Protein AF-A0A0A1VYQ6-F1 (afdb_monomer_lite)

pLDDT: mean 88.91, std 10.29, range [53.0, 97.38]

Organism: NCBI:txid449439

Secondary structure (DSSP, 8-state):
-TTSTT--EE--GGGTT-EEEE-STTEEEEEEE--SSPPB-TTSSB-GGG---EEEEEEEETT-

Structure (mmCIF, N/CA/C/O backbone):
data_AF-A0A0A1VYQ6-F1
#
_entry.id   AF-A0A0A1VYQ6-F1
#
loop_
_atom_site.group_PDB
_atom_site.id
_atom_site.type_symbol
_atom_site.label_atom_id
_atom_site.label_alt_id
_atom_site.label_comp_id
_atom_site.label_asym_id
_atom_site.label_entity_id
_atom_site.label_seq_id
_atom_site.pdbx_PDB_ins_code
_atom_site.Cartn_x
_atom_site.Cartn_y
_atom_site.Cartn_z
_atom_site.occupancy
_atom_site.B_iso_or_equiv
_atom_site.auth_seq_id
_atom_site.auth_comp_id
_atom_site.auth_asym_id
_atom_site.auth_atom_id
_atom_site.pdbx_PDB_model_num
ATOM 1 N N . MET A 1 1 ? 2.941 -3.011 12.963 1.00 57.91 1 MET A N 1
ATOM 2 C CA . MET A 1 1 ? 3.251 -3.773 11.733 1.00 57.91 1 MET A CA 1
ATOM 3 C C . MET A 1 1 ? 4.630 -3.498 11.128 1.00 57.91 1 MET A C 1
ATOM 5 O O . MET A 1 1 ? 4.971 -4.196 10.190 1.00 57.91 1 MET A O 1
ATOM 9 N N . ARG A 1 2 ? 5.496 -2.626 11.688 1.00 53.00 2 ARG A N 1
ATOM 10 C CA . ARG A 1 2 ? 6.929 -2.597 11.291 1.00 53.00 2 ARG A CA 1
ATOM 11 C C . ARG A 1 2 ? 7.658 -3.939 11.489 1.00 53.00 2 ARG A C 1
ATOM 13 O O . ARG A 1 2 ? 8.741 -4.122 10.958 1.00 53.00 2 ARG A O 1
ATOM 20 N N . SER A 1 3 ? 7.063 -4.849 12.257 1.00 62.06 3 SER A N 1
ATOM 21 C CA . SER A 1 3 ? 7.519 -6.219 12.484 1.00 62.06 3 SER A CA 1
ATOM 22 C C . SER A 1 3 ? 6.930 -7.248 11.513 1.00 62.06 3 SER A C 1
ATOM 24 O O . SER A 1 3 ? 7.190 -8.435 11.687 1.00 62.06 3 SER A O 1
ATOM 26 N N . LEU A 1 4 ? 6.097 -6.844 10.543 1.00 68.56 4 LEU A N 1
ATOM 27 C CA . LEU A 1 4 ? 5.612 -7.788 9.541 1.00 68.56 4 LEU A CA 1
ATOM 28 C C . LEU A 1 4 ? 6.773 -8.220 8.632 1.00 68.56 4 LEU A C 1
ATOM 30 O O . LEU A 1 4 ? 7.597 -7.376 8.258 1.00 68.56 4 LEU A O 1
ATOM 34 N N . PRO A 1 5 ? 6.834 -9.509 8.255 1.00 75.56 5 PRO A N 1
ATOM 35 C CA . PRO A 1 5 ? 7.773 -9.966 7.240 1.00 75.56 5 PRO A CA 1
ATOM 36 C C . PRO A 1 5 ? 7.544 -9.196 5.932 1.00 75.56 5 PRO A C 1
ATOM 38 O O . PRO A 1 5 ? 6.443 -8.714 5.676 1.00 75.56 5 PRO A O 1
ATOM 41 N N . GLY A 1 6 ? 8.594 -9.044 5.125 1.00 83.19 6 GLY A N 1
ATOM 42 C CA . GLY A 1 6 ? 8.519 -8.314 3.853 1.00 83.19 6 GLY A CA 1
ATOM 43 C C . GLY A 1 6 ? 8.562 -6.786 3.979 1.00 83.19 6 GLY A C 1
ATOM 44 O O . GLY A 1 6 ? 8.153 -6.093 3.060 1.00 83.19 6 GLY A O 1
ATOM 45 N N . ARG A 1 7 ? 9.026 -6.225 5.108 1.00 87.00 7 ARG A N 1
ATOM 46 C CA . ARG A 1 7 ? 9.289 -4.774 5.260 1.00 87.00 7 ARG A CA 1
ATOM 47 C C . ARG A 1 7 ? 8.104 -3.885 4.842 1.00 87.00 7 ARG A C 1
ATOM 49 O O . ARG A 1 7 ? 8.294 -2.857 4.198 1.00 87.00 7 ARG A O 1
ATOM 56 N N . CYS A 1 8 ? 6.888 -4.261 5.242 1.00 90.56 8 CYS A N 1
ATOM 57 C CA . CYS A 1 8 ? 5.670 -3.530 4.891 1.00 90.56 8 CYS A CA 1
ATOM 58 C C . CYS A 1 8 ? 5.700 -2.069 5.384 1.00 90.56 8 CYS A C 1
ATOM 60 O O . CYS A 1 8 ? 5.872 -1.820 6.584 1.00 90.56 8 CYS A O 1
ATOM 62 N N . HIS A 1 9 ? 5.515 -1.105 4.480 1.00 89.75 9 HIS A N 1
A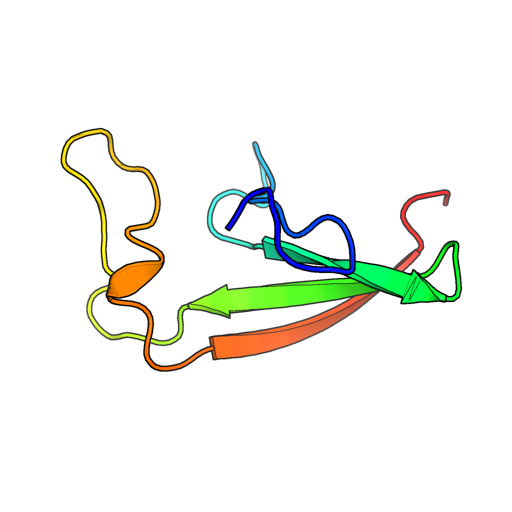TOM 63 C CA . HIS A 1 9 ? 5.479 0.327 4.800 1.00 89.75 9 HIS A CA 1
ATOM 64 C C . HIS A 1 9 ? 4.576 1.116 3.845 1.00 89.75 9 HIS A C 1
ATOM 66 O O . HIS A 1 9 ? 4.366 0.720 2.702 1.00 89.75 9 HIS A O 1
ATOM 72 N N . GLU A 1 10 ? 4.048 2.240 4.331 1.00 91.19 10 GLU A N 1
ATOM 73 C CA . GLU A 1 10 ? 3.291 3.197 3.518 1.00 91.19 10 GLU A CA 1
ATOM 74 C C . GLU A 1 10 ? 4.248 3.978 2.606 1.00 91.19 10 GLU 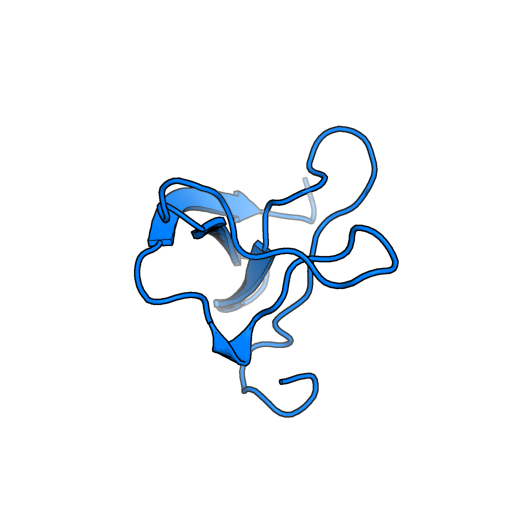A C 1
ATOM 76 O O . GLU A 1 10 ? 5.333 4.386 3.034 1.00 91.19 10 GLU A O 1
ATOM 81 N N . LEU A 1 11 ? 3.850 4.165 1.350 1.00 90.94 11 LEU A N 1
ATOM 82 C CA . LEU A 1 11 ? 4.547 5.003 0.386 1.00 90.94 11 LEU A CA 1
ATOM 83 C C . LEU A 1 11 ? 4.198 6.479 0.614 1.00 90.94 11 LEU A C 1
ATOM 85 O O . LEU A 1 11 ? 3.173 6.822 1.197 1.00 90.94 11 LEU A O 1
ATOM 89 N N . LEU A 1 12 ? 5.078 7.370 0.166 1.00 89.00 12 LEU A N 1
ATOM 90 C CA . LEU A 1 12 ? 4.953 8.813 0.375 1.00 89.00 12 LEU A CA 1
ATOM 91 C C . LEU A 1 12 ? 4.690 9.541 -0.955 1.00 89.00 12 LEU A C 1
ATOM 93 O O . LEU A 1 12 ? 4.763 8.951 -2.031 1.00 89.00 12 LEU A O 1
ATOM 97 N N . HIS A 1 13 ? 4.453 10.853 -0.878 1.00 88.31 13 HIS A N 1
ATOM 98 C CA . HIS A 1 13 ? 4.321 11.748 -2.036 1.00 88.31 13 HIS A CA 1
ATOM 99 C C . HIS A 1 13 ? 3.176 11.330 -2.978 1.00 88.31 13 HIS A C 1
ATOM 101 O O . HIS A 1 13 ? 2.035 11.202 -2.542 1.00 88.31 13 HIS A O 1
ATOM 107 N N . ASN A 1 14 ? 3.462 11.120 -4.265 1.00 89.06 14 ASN A N 1
ATOM 108 C CA . ASN A 1 14 ? 2.484 10.759 -5.294 1.00 89.06 14 ASN A CA 1
ATOM 109 C C . ASN A 1 14 ? 1.856 9.369 -5.100 1.00 89.06 14 ASN A C 1
ATOM 111 O O . ASN A 1 14 ? 0.871 9.063 -5.764 1.00 89.06 14 ASN A O 1
ATOM 115 N N . ARG A 1 15 ? 2.408 8.543 -4.205 1.00 88.50 15 ARG A N 1
ATOM 116 C CA . ARG A 1 15 ? 1.868 7.228 -3.833 1.00 88.50 15 ARG A CA 1
ATOM 117 C C . ARG A 1 15 ? 1.354 7.191 -2.384 1.00 88.50 15 ARG A C 1
ATOM 119 O O . ARG A 1 15 ? 1.194 6.114 -1.816 1.00 88.50 15 ARG A O 1
ATOM 126 N N . ALA A 1 16 ? 1.105 8.350 -1.763 1.00 89.50 16 ALA A N 1
ATOM 127 C CA . ALA A 1 16 ? 0.562 8.421 -0.406 1.00 89.50 16 ALA A CA 1
ATOM 128 C C . ALA A 1 16 ? -0.767 7.655 -0.284 1.00 89.50 16 ALA A C 1
ATOM 130 O O . ALA A 1 16 ? -1.680 7.840 -1.086 1.00 89.50 16 ALA A O 1
ATOM 131 N N . GLY A 1 17 ? -0.878 6.809 0.742 1.00 89.94 17 GLY A N 1
ATOM 132 C CA . GLY A 1 17 ? -2.016 5.910 0.943 1.00 89.94 17 GLY A CA 1
ATOM 133 C C . GLY A 1 17 ? -1.843 4.506 0.352 1.00 89.94 17 GLY A C 1
ATOM 134 O O . GLY A 1 17 ? -2.609 3.611 0.710 1.00 89.94 17 GLY A O 1
ATOM 135 N N . GLN A 1 18 ? -0.818 4.286 -0.474 1.00 94.19 18 GLN A N 1
ATOM 136 C CA . GLN A 1 18 ? -0.411 2.953 -0.911 1.00 94.19 18 GLN A CA 1
ATOM 137 C C . GLN A 1 18 ? 0.602 2.354 0.061 1.00 94.19 18 GLN A C 1
ATOM 139 O O . GLN A 1 18 ? 1.347 3.059 0.741 1.00 94.19 18 GLN A O 1
ATOM 144 N N . LEU A 1 19 ? 0.651 1.031 0.107 1.00 93.06 19 LEU A N 1
ATOM 145 C CA . LEU A 1 19 ? 1.576 0.244 0.896 1.00 93.06 19 LEU A CA 1
ATOM 146 C C . LEU A 1 19 ? 2.430 -0.618 -0.029 1.00 93.06 19 LEU A C 1
ATOM 148 O O . LEU A 1 19 ? 1.948 -1.149 -1.028 1.00 93.06 19 LEU A O 1
ATOM 152 N N . SER A 1 20 ? 3.698 -0.765 0.340 1.00 93.00 20 SER A N 1
ATOM 153 C CA . SER A 1 20 ? 4.669 -1.631 -0.319 1.00 93.00 20 SER A CA 1
ATOM 154 C C . SER A 1 20 ? 5.048 -2.774 0.609 1.00 93.00 20 SER A C 1
ATOM 156 O O . SER A 1 20 ? 5.369 -2.544 1.776 1.00 93.00 20 SER A O 1
ATOM 158 N N . LEU A 1 21 ? 5.097 -3.985 0.061 1.00 92.81 21 LEU A N 1
ATOM 159 C CA . LEU A 1 21 ? 5.580 -5.196 0.719 1.00 92.81 21 LEU A CA 1
ATOM 160 C C . LEU A 1 21 ? 6.605 -5.889 -0.186 1.00 92.81 21 LEU A C 1
ATOM 162 O O . LEU A 1 21 ? 6.323 -6.141 -1.354 1.00 92.81 21 LEU A O 1
ATOM 166 N N . ASP A 1 22 ? 7.778 -6.205 0.346 1.00 92.56 22 ASP A N 1
ATOM 167 C CA . ASP A 1 22 ? 8.829 -6.924 -0.370 1.00 92.56 22 ASP A CA 1
ATOM 168 C C . ASP A 1 22 ? 8.377 -8.355 -0.708 1.00 92.56 22 ASP A C 1
ATOM 170 O O . ASP A 1 22 ? 7.854 -9.078 0.147 1.00 92.56 22 ASP A O 1
ATOM 174 N N . LEU A 1 23 ? 8.620 -8.762 -1.956 1.00 90.50 23 LEU A N 1
ATOM 175 C CA . LEU A 1 23 ? 8.513 -10.141 -2.430 1.00 90.50 23 LEU A CA 1
ATOM 176 C C . LEU A 1 23 ? 9.927 -10.743 -2.552 1.00 90.50 23 LEU A C 1
ATOM 178 O O . LEU A 1 23 ? 10.769 -10.568 -1.671 1.00 90.50 23 LEU A O 1
ATOM 182 N N . VAL A 1 24 ? 10.206 -11.460 -3.645 1.00 90.56 24 VAL A N 1
ATOM 183 C CA . VAL A 1 24 ? 11.576 -11.810 -4.032 1.00 90.56 24 VAL A CA 1
ATOM 184 C C . VAL A 1 24 ? 12.234 -10.556 -4.594 1.00 90.56 24 VAL A C 1
ATOM 186 O O . VAL A 1 24 ? 11.753 -10.002 -5.579 1.00 90.56 24 VAL A O 1
ATOM 189 N N . HIS A 1 25 ? 13.322 -10.115 -3.961 1.00 84.81 25 HIS A N 1
ATOM 190 C CA . HIS A 1 25 ? 14.072 -8.940 -4.399 1.00 84.81 25 HIS A CA 1
ATOM 191 C C . HIS A 1 25 ? 14.403 -9.021 -5.905 1.00 84.81 25 HIS A C 1
ATOM 193 O O . HIS A 1 25 ? 14.878 -10.074 -6.342 1.00 84.81 25 HIS A O 1
ATOM 199 N N . PRO A 1 26 ? 14.187 -7.941 -6.684 1.00 90.38 26 PRO A N 1
ATOM 200 C CA . PRO A 1 26 ? 13.807 -6.582 -6.258 1.00 90.38 26 PRO A CA 1
ATOM 201 C C . PRO A 1 26 ? 12.297 -6.273 -6.214 1.00 90.38 26 PRO A C 1
ATOM 203 O O . PRO A 1 26 ? 11.916 -5.136 -5.926 1.00 90.38 26 PRO A O 1
ATOM 206 N N . LEU A 1 27 ? 11.442 -7.262 -6.471 1.00 93.25 27 LEU A N 1
ATOM 207 C CA . LE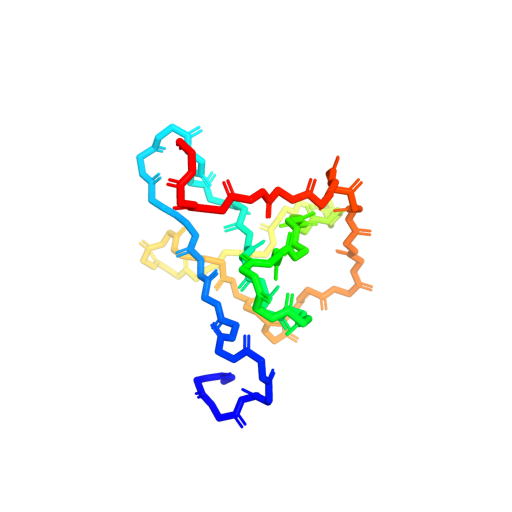U A 1 27 ? 10.008 -7.062 -6.669 1.00 93.25 27 LEU A CA 1
ATOM 208 C C . LEU A 1 27 ? 9.271 -6.718 -5.374 1.00 93.25 27 LEU A C 1
ATOM 210 O O . LEU A 1 27 ? 9.535 -7.284 -4.307 1.00 93.25 27 LEU A O 1
ATOM 214 N N . ARG A 1 28 ? 8.273 -5.838 -5.492 1.00 94.69 28 ARG A N 1
ATOM 215 C CA . ARG A 1 28 ? 7.394 -5.437 -4.392 1.00 94.69 28 ARG A CA 1
ATOM 216 C C . ARG A 1 28 ? 5.931 -5.494 -4.790 1.00 94.69 28 ARG A C 1
ATOM 218 O O . ARG A 1 28 ? 5.559 -5.079 -5.880 1.00 94.69 28 ARG A O 1
ATOM 225 N N . LEU A 1 29 ? 5.093 -5.968 -3.878 1.00 94.88 29 LEU A N 1
ATOM 226 C CA . LEU A 1 29 ? 3.643 -5.889 -3.993 1.00 94.88 29 LEU A CA 1
ATOM 227 C C . LEU A 1 29 ? 3.172 -4.506 -3.541 1.00 94.88 29 LEU A C 1
ATOM 229 O O . LEU A 1 29 ? 3.454 -4.102 -2.410 1.00 94.88 29 LEU A O 1
ATOM 233 N N . ILE A 1 30 ? 2.416 -3.825 -4.400 1.00 95.44 30 ILE A N 1
ATOM 234 C CA . ILE A 1 30 ? 1.779 -2.541 -4.111 1.00 95.44 30 ILE A CA 1
ATOM 235 C C . ILE A 1 30 ? 0.275 -2.747 -3.941 1.00 95.44 30 ILE A C 1
ATOM 237 O O . ILE A 1 30 ? -0.390 -3.355 -4.786 1.00 95.44 30 ILE A O 1
ATOM 241 N N . PHE A 1 31 ? -0.270 -2.237 -2.843 1.00 95.69 31 PHE A N 1
ATOM 242 C CA . PHE A 1 31 ? -1.691 -2.334 -2.514 1.00 95.69 31 PHE A CA 1
ATOM 243 C C . PHE A 1 31 ? -2.142 -1.137 -1.676 1.00 95.69 31 PHE A C 1
ATOM 245 O O . PHE A 1 31 ? -1.322 -0.429 -1.102 1.00 95.69 31 PHE A O 1
ATOM 252 N N . GLU A 1 32 ? -3.446 -0.912 -1.572 1.00 95.81 32 GLU A N 1
ATOM 253 C CA . GLU A 1 32 ? -4.020 0.157 -0.744 1.00 95.81 32 GLU A CA 1
ATOM 254 C C . GLU A 1 32 ? -5.299 -0.318 -0.038 1.00 95.81 32 GLU A C 1
ATOM 256 O O . GLU A 1 32 ? -5.896 -1.317 -0.460 1.00 95.81 32 GLU A O 1
ATOM 261 N N . PRO A 1 33 ? -5.735 0.337 1.057 1.00 96.75 33 PRO A N 1
ATOM 262 C CA . PRO A 1 33 ? -6.985 -0.021 1.714 1.00 96.75 33 PRO A CA 1
ATOM 263 C C . PRO A 1 33 ? -8.180 0.211 0.782 1.00 96.75 33 PRO A C 1
ATOM 265 O O . PRO A 1 33 ? -8.286 1.254 0.149 1.00 96.75 33 PRO A O 1
ATOM 268 N N . ALA A 1 34 ? -9.117 -0.732 0.757 1.00 97.38 34 ALA A N 1
ATOM 269 C CA . ALA A 1 34 ? -10.356 -0.650 -0.024 1.00 97.38 34 ALA A CA 1
ATOM 270 C C . ALA A 1 34 ? -11.593 -0.378 0.857 1.00 97.38 34 ALA A C 1
ATOM 272 O O . ALA A 1 34 ? -12.737 -0.531 0.432 1.00 97.38 34 ALA A O 1
ATOM 273 N N . ASN A 1 35 ? -11.374 -0.012 2.120 1.00 97.38 35 ASN A N 1
ATOM 274 C CA . ASN A 1 35 ? -12.425 0.366 3.057 1.00 97.38 35 ASN A CA 1
ATOM 275 C C . ASN A 1 35 ? -13.104 1.685 2.639 1.00 97.38 35 ASN A C 1
ATOM 277 O O . ASN A 1 35 ? -12.442 2.628 2.209 1.00 97.38 35 ASN A O 1
ATOM 281 N N . ILE A 1 36 ? -14.419 1.785 2.848 1.00 94.00 36 ILE A N 1
ATOM 282 C CA . 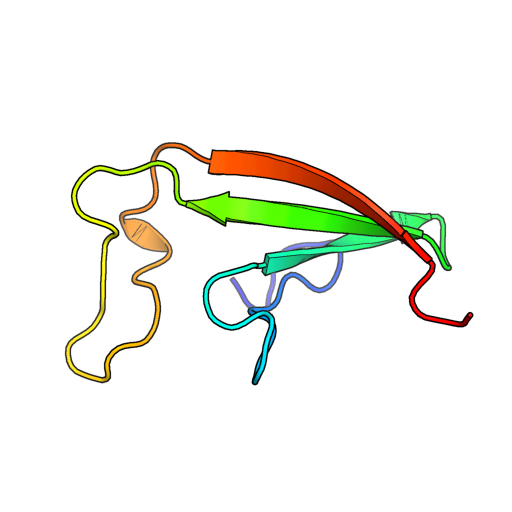ILE A 1 36 ? -15.192 3.011 2.612 1.00 94.00 36 ILE A CA 1
ATOM 283 C C . ILE A 1 36 ? -15.885 3.403 3.929 1.00 94.00 36 ILE A C 1
ATOM 285 O O . ILE A 1 36 ? -16.826 2.716 4.329 1.00 94.00 36 ILE A O 1
ATOM 289 N N . PRO A 1 37 ? -15.451 4.476 4.620 1.00 93.75 37 PRO A N 1
ATOM 290 C CA . PRO A 1 37 ? -14.277 5.309 4.333 1.00 93.75 37 PRO A CA 1
ATOM 291 C C . PRO A 1 37 ? -12.950 4.612 4.685 1.00 93.75 37 PRO A C 1
ATOM 293 O O . PRO A 1 37 ? -12.920 3.659 5.466 1.00 93.75 37 PRO A O 1
ATOM 296 N N . ILE A 1 38 ? -11.836 5.132 4.158 1.00 95.50 38 ILE A N 1
ATOM 297 C CA . ILE A 1 38 ? -10.489 4.666 4.517 1.00 95.50 38 ILE A CA 1
ATOM 298 C C . ILE A 1 38 ? -10.232 4.966 6.004 1.00 95.50 38 ILE A C 1
ATOM 300 O O . ILE A 1 38 ? -10.343 6.128 6.405 1.00 95.50 38 ILE A O 1
ATOM 304 N N . PRO A 1 39 ? -9.859 3.971 6.830 1.00 95.69 39 PRO A N 1
ATOM 305 C CA . PRO A 1 39 ? -9.536 4.192 8.228 1.00 95.69 39 PRO A CA 1
ATOM 306 C C . PRO A 1 39 ? -8.295 5.069 8.359 1.00 95.69 39 PRO A C 1
ATOM 308 O O . PRO A 1 39 ? -7.216 4.729 7.867 1.00 95.69 39 PRO A O 1
ATOM 311 N N . ARG A 1 40 ? -8.442 6.195 9.050 1.00 94.75 40 ARG A N 1
ATOM 312 C CA . ARG A 1 40 ? -7.372 7.163 9.2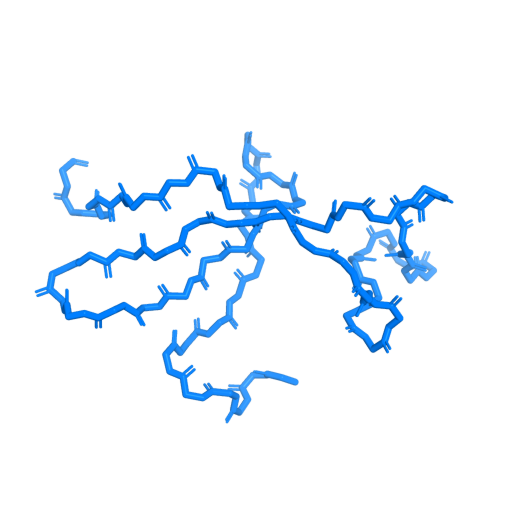91 1.00 94.75 40 ARG A CA 1
ATOM 313 C C . ARG A 1 40 ? -7.183 7.363 10.790 1.00 94.75 40 ARG A C 1
ATOM 315 O O . ARG A 1 40 ? -8.138 7.306 11.565 1.00 94.75 40 ARG A O 1
ATOM 322 N N . LYS A 1 41 ? -5.941 7.596 11.191 1.00 92.81 41 LYS A N 1
ATOM 323 C CA . LYS A 1 41 ? -5.574 8.087 12.519 1.00 92.81 41 LYS A CA 1
ATOM 324 C C . LYS A 1 41 ? -5.815 9.596 12.593 1.00 92.81 41 LYS A C 1
ATOM 326 O O . LYS A 1 41 ? -5.992 10.258 11.573 1.00 92.81 41 LYS A O 1
ATOM 331 N N . ALA A 1 42 ? -5.770 10.146 13.805 1.00 92.75 42 ALA A N 1
ATOM 332 C CA . ALA A 1 42 ? -5.926 11.585 14.031 1.00 92.75 42 ALA A CA 1
ATOM 333 C C . ALA A 1 42 ? -4.846 12.437 13.330 1.00 92.75 42 ALA A C 1
ATOM 335 O O . ALA A 1 42 ? -5.095 13.596 13.022 1.00 92.75 42 ALA A O 1
ATOM 336 N N . ASP A 1 43 ? -3.674 11.860 13.052 1.00 89.56 43 ASP A N 1
ATOM 337 C CA . ASP A 1 43 ? -2.564 12.498 12.332 1.00 89.56 43 ASP A CA 1
ATOM 338 C C . ASP A 1 43 ? -2.674 12.391 10.795 1.00 89.56 43 ASP A C 1
ATOM 340 O O . ASP A 1 43 ? -1.793 12.861 10.080 1.00 89.56 43 ASP A O 1
ATOM 344 N N . GLY A 1 44 ? -3.742 11.776 10.273 1.00 86.69 44 GLY A N 1
ATOM 345 C CA . GLY A 1 44 ? -3.972 11.584 8.837 1.00 86.69 44 GLY A CA 1
ATOM 346 C C . GLY A 1 44 ? -3.320 10.333 8.231 1.00 86.69 44 GLY A C 1
ATOM 347 O O . GLY A 1 44 ? -3.625 9.983 7.085 1.00 86.69 44 GLY A O 1
ATOM 348 N N . GLY A 1 45 ? -2.485 9.605 8.979 1.00 88.94 45 GLY A N 1
ATOM 349 C CA . GLY A 1 45 ? -1.949 8.313 8.541 1.00 88.94 45 GLY A CA 1
ATOM 350 C C . GLY A 1 45 ? -3.033 7.234 8.479 1.00 88.94 45 GLY A C 1
ATOM 351 O O . GLY A 1 45 ? -4.078 7.352 9.123 1.00 88.94 45 GLY A O 1
ATOM 352 N N . ILE A 1 46 ? -2.809 6.154 7.727 1.00 91.81 46 ILE A N 1
ATOM 353 C CA 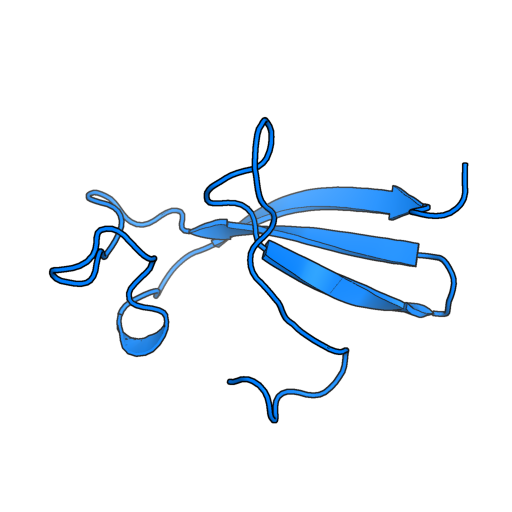. ILE A 1 46 ? -3.759 5.030 7.709 1.00 91.81 46 ILE A CA 1
ATOM 354 C C . ILE A 1 46 ? -3.795 4.370 9.101 1.00 91.81 46 ILE A C 1
ATOM 356 O O . ILE A 1 46 ? -2.761 4.144 9.744 1.00 91.81 46 ILE A O 1
ATOM 360 N N . ASP A 1 47 ? -4.991 4.033 9.586 1.00 92.81 47 ASP A N 1
ATOM 361 C CA . ASP A 1 47 ? -5.167 3.199 10.779 1.00 92.81 47 ASP A CA 1
ATOM 362 C C . ASP A 1 47 ? -5.160 1.720 10.376 1.00 92.81 47 ASP A C 1
ATOM 364 O O . ASP A 1 47 ? -6.195 1.109 10.115 1.00 92.81 47 ASP A O 1
ATOM 368 N N . TRP A 1 48 ? -3.958 1.145 10.301 1.00 89.75 48 TRP A N 1
ATOM 369 C CA . TRP A 1 48 ? -3.728 -0.199 9.760 1.00 89.75 48 TRP A CA 1
ATOM 370 C C . TRP A 1 48 ? -4.466 -1.300 10.532 1.00 89.75 48 TRP A C 1
ATOM 372 O O . TRP A 1 48 ? -4.721 -2.360 9.976 1.00 89.75 48 TRP A O 1
ATOM 382 N N . GLN A 1 49 ? -4.813 -1.073 11.803 1.00 91.25 49 GLN A N 1
ATOM 383 C CA . GLN A 1 49 ? -5.545 -2.061 12.605 1.00 91.25 49 GLN A CA 1
ATOM 384 C C . GLN A 1 49 ? -7.021 -2.166 12.210 1.00 91.25 49 GLN A C 1
ATOM 386 O O . GLN A 1 49 ? -7.675 -3.149 12.541 1.00 91.25 49 GLN A O 1
ATOM 391 N N . LYS A 1 50 ? -7.546 -1.153 11.516 1.00 94.69 50 LYS A N 1
ATOM 392 C CA . LYS A 1 50 ? -8.942 -1.086 11.072 1.00 94.69 50 LYS A CA 1
ATOM 393 C C . LYS A 1 50 ? -9.110 -1.374 9.583 1.00 94.69 50 LYS A C 1
ATOM 395 O O . LYS A 1 50 ? -10.234 -1.359 9.092 1.00 94.69 50 LYS A O 1
ATOM 400 N N . VAL A 1 51 ? -8.015 -1.616 8.862 1.00 93.94 51 VAL A N 1
ATOM 401 C CA . VAL A 1 51 ? -8.064 -2.028 7.457 1.00 93.94 51 VAL A CA 1
ATOM 402 C C . VAL A 1 51 ? -8.534 -3.477 7.396 1.00 93.94 51 VAL A C 1
ATOM 404 O O . VAL A 1 51 ? -7.891 -4.369 7.942 1.00 93.94 51 VAL A O 1
ATOM 407 N N . THR A 1 52 ? -9.665 -3.705 6.734 1.00 96.38 52 THR A N 1
ATOM 408 C CA . THR A 1 52 ? -10.279 -5.038 6.589 1.00 96.38 52 THR A CA 1
ATOM 409 C C . THR A 1 52 ? -10.360 -5.492 5.137 1.00 96.38 52 THR A C 1
ATOM 411 O O . THR A 1 52 ? -10.658 -6.654 4.878 1.00 96.38 52 THR A O 1
ATOM 414 N N . ALA A 1 53 ? -10.115 -4.586 4.192 1.00 96.69 53 ALA A N 1
ATOM 415 C CA . ALA A 1 53 ? -10.103 -4.867 2.767 1.00 96.69 53 ALA A CA 1
ATOM 416 C C . ALA A 1 53 ? -8.953 -4.103 2.109 1.00 96.69 53 ALA A C 1
ATOM 418 O O . ALA A 1 53 ? -8.671 -2.960 2.474 1.00 96.69 53 ALA A O 1
ATOM 419 N N . VAL A 1 54 ? -8.313 -4.726 1.124 1.00 96.38 54 VAL A N 1
ATOM 420 C CA . VAL A 1 54 ? -7.270 -4.107 0.301 1.00 96.38 54 VAL A CA 1
ATOM 421 C C . VAL A 1 54 ? -7.540 -4.384 -1.170 1.00 96.38 54 VAL A C 1
ATOM 423 O O . VAL A 1 54 ? -8.129 -5.410 -1.511 1.00 96.38 54 VAL A O 1
ATOM 426 N N . VAL A 1 55 ? -7.085 -3.484 -2.034 1.00 97.38 55 VAL A N 1
ATOM 427 C CA . VAL A 1 55 ? -7.010 -3.705 -3.479 1.00 97.38 55 VAL A CA 1
ATOM 428 C C . VAL A 1 55 ? -5.546 -3.835 -3.879 1.00 97.38 55 VAL A C 1
ATOM 430 O O . VAL A 1 55 ? -4.701 -3.049 -3.447 1.00 97.38 55 VAL A O 1
ATOM 433 N N . ILE A 1 56 ? -5.238 -4.858 -4.676 1.00 97.25 56 ILE A N 1
ATOM 434 C CA . ILE A 1 56 ? -3.901 -5.040 -5.241 1.00 97.25 56 ILE A CA 1
ATOM 435 C C . ILE A 1 56 ? -3.765 -4.118 -6.447 1.00 97.25 56 ILE A C 1
ATOM 437 O O . ILE A 1 56 ? -4.548 -4.218 -7.389 1.00 97.25 56 ILE A O 1
ATOM 441 N N . ILE A 1 57 ? -2.768 -3.237 -6.406 1.00 96.38 57 ILE A N 1
ATOM 442 C CA . ILE A 1 57 ? -2.457 -2.312 -7.498 1.00 96.38 57 ILE A CA 1
ATOM 443 C C . ILE A 1 57 ? -1.530 -2.987 -8.508 1.00 96.38 57 ILE A C 1
ATOM 445 O O . ILE A 1 57 ? -1.730 -2.861 -9.713 1.00 96.38 57 ILE A O 1
ATOM 449 N N . GLY A 1 58 ? -0.540 -3.744 -8.030 1.00 95.88 58 GLY A N 1
ATOM 450 C CA . GLY A 1 58 ? 0.361 -4.488 -8.901 1.00 95.88 58 GLY A CA 1
ATOM 451 C C . GLY A 1 58 ? 1.634 -4.955 -8.211 1.00 95.88 58 GLY A C 1
ATOM 452 O O . GLY A 1 58 ? 1.789 -4.828 -6.995 1.00 95.88 58 GLY A O 1
ATOM 453 N N . ILE A 1 59 ? 2.541 -5.498 -9.018 1.00 95.25 59 ILE A N 1
ATOM 454 C CA . ILE A 1 59 ? 3.913 -5.822 -8.628 1.00 95.25 59 ILE A CA 1
ATOM 455 C C . ILE A 1 59 ? 4.827 -4.841 -9.358 1.00 95.25 59 ILE A C 1
ATOM 457 O O . ILE A 1 59 ? 4.686 -4.676 -10.567 1.00 95.25 59 ILE A O 1
ATOM 461 N N . ASP A 1 60 ? 5.724 -4.196 -8.620 1.00 89.69 60 ASP A N 1
ATOM 462 C CA . ASP A 1 60 ? 6.626 -3.161 -9.126 1.00 89.69 60 ASP A CA 1
ATOM 463 C C . ASP A 1 60 ? 8.084 -3.535 -8.818 1.00 89.69 60 ASP A C 1
ATOM 465 O O . ASP A 1 60 ? 8.367 -4.112 -7.759 1.00 89.69 60 ASP A O 1
ATOM 469 N N . ASP A 1 61 ? 9.001 -3.212 -9.730 1.00 88.25 61 ASP A N 1
ATOM 470 C CA . ASP A 1 61 ? 10.439 -3.264 -9.465 1.00 88.25 61 ASP A CA 1
ATOM 471 C C . ASP A 1 61 ? 10.883 -1.880 -8.996 1.00 88.25 61 ASP A C 1
ATOM 473 O O . ASP A 1 61 ? 10.807 -0.897 -9.721 1.00 88.25 61 ASP A O 1
ATOM 477 N N . THR A 1 62 ? 11.329 -1.779 -7.748 1.00 69.88 62 THR A N 1
ATOM 478 C CA . THR A 1 62 ? 11.719 -0.482 -7.177 1.00 69.88 62 THR A CA 1
ATOM 479 C C . THR A 1 62 ? 13.148 -0.046 -7.505 1.00 69.88 62 THR A C 1
ATOM 481 O O . THR A 1 62 ? 13.620 0.906 -6.881 1.00 69.88 62 THR A O 1
ATOM 484 N N . HIS A 1 63 ? 13.863 -0.765 -8.374 1.00 69.75 63 HIS A N 1
ATOM 485 C CA . HIS A 1 63 ? 15.243 -0.441 -8.762 1.00 69.75 63 HIS A CA 1
ATOM 486 C C . HIS A 1 63 ? 15.400 0.001 -10.224 1.00 69.75 63 HIS A C 1
ATOM 488 O O . HIS A 1 63 ? 16.528 0.320 -10.604 1.00 69.75 63 HIS A O 1
ATOM 494 N N . ASP A 1 64 ? 14.310 0.062 -10.994 1.00 55.31 64 ASP A N 1
ATOM 495 C CA . ASP A 1 64 ? 14.272 0.674 -12.332 1.00 55.31 64 ASP A CA 1
ATOM 496 C C . ASP A 1 64 ? 13.938 2.179 -12.289 1.00 55.31 64 ASP A C 1
ATOM 498 O O . ASP A 1 64 ? 13.174 2.617 -11.391 1.00 55.31 64 ASP A O 1
#

Foldseek 3Di:
DCPDAQRWDADDDPRGQWIWGHDPPPKIWIKGAPDVVQDADPVRHGPVVPRPGMDTPDIDRPPD

Sequence (64 aa):
MRSLPGRCHELLHNRAGQLSLDLVHPLRLIFEPANIPIPRKADGGIDWQKVTAVVIIGIDDTHD

Radius of gyration: 11.93 Å; chains: 1; bounding box: 30×24×26 Å